Protein AF-A0A818CDB0-F1 (afdb_monomer_lite)

Structure (mmCIF, N/CA/C/O backbone):
data_AF-A0A818CDB0-F1
#
_entry.id   AF-A0A818CDB0-F1
#
loop_
_atom_site.group_PDB
_atom_site.id
_atom_site.type_symbol
_atom_site.label_atom_id
_atom_site.label_alt_id
_atom_site.label_comp_id
_atom_site.label_asym_id
_atom_site.label_entity_id
_atom_site.label_seq_id
_atom_site.pdbx_PDB_ins_code
_atom_site.Cartn_x
_atom_site.Cartn_y
_atom_site.Cartn_z
_atom_site.occupancy
_atom_site.B_iso_or_equiv
_atom_site.auth_seq_id
_atom_site.auth_comp_id
_atom_site.auth_asym_id
_atom_site.auth_atom_id
_atom_site.pdbx_PDB_model_num
ATOM 1 N N . MET A 1 1 ? -0.642 24.993 -11.493 1.00 30.42 1 MET A N 1
ATOM 2 C CA . MET A 1 1 ? -1.606 24.689 -10.409 1.00 30.42 1 MET A CA 1
ATOM 3 C C . MET A 1 1 ? -1.148 23.409 -9.723 1.00 30.42 1 MET A C 1
ATOM 5 O O . MET A 1 1 ? -0.923 22.433 -10.420 1.00 30.42 1 MET A O 1
ATOM 9 N N . ARG A 1 2 ? -0.912 23.404 -8.403 1.00 26.95 2 ARG A N 1
ATOM 10 C CA . ARG A 1 2 ? -0.530 22.171 -7.688 1.00 26.95 2 ARG A CA 1
ATOM 11 C C . ARG A 1 2 ? -1.757 21.260 -7.626 1.00 26.95 2 ARG A C 1
ATOM 13 O O . ARG A 1 2 ? -2.702 21.589 -6.908 1.00 26.95 2 ARG A O 1
ATOM 20 N N . ASN A 1 3 ? -1.753 20.165 -8.384 1.00 31.41 3 ASN A N 1
ATOM 21 C CA . ASN A 1 3 ? -2.758 19.114 -8.255 1.00 31.41 3 ASN A CA 1
ATOM 22 C C . ASN A 1 3 ? -2.724 18.616 -6.809 1.00 31.41 3 ASN A C 1
ATOM 24 O O . ASN A 1 3 ? -1.745 18.018 -6.369 1.00 31.41 3 ASN A O 1
ATOM 28 N N . ARG A 1 4 ? -3.765 18.933 -6.032 1.00 29.94 4 ARG A N 1
ATOM 29 C CA . ARG A 1 4 ? -3.934 18.319 -4.715 1.00 29.94 4 ARG A CA 1
ATOM 30 C C . ARG A 1 4 ? -4.196 16.828 -4.948 1.00 29.94 4 ARG A C 1
ATOM 32 O O . ARG A 1 4 ? -4.955 16.514 -5.868 1.00 29.94 4 ARG A O 1
ATOM 39 N N . PRO A 1 5 ? -3.629 15.922 -4.137 1.00 39.00 5 PRO A N 1
ATOM 40 C CA . PRO A 1 5 ? -3.983 14.514 -4.227 1.00 39.00 5 PRO A CA 1
ATOM 41 C C . PRO A 1 5 ? -5.504 14.375 -4.081 1.00 39.00 5 PRO A C 1
ATOM 43 O O . PRO A 1 5 ? -6.078 14.897 -3.121 1.00 39.00 5 PRO A O 1
ATOM 46 N N . LYS A 1 6 ? -6.165 13.722 -5.048 1.00 47.03 6 LYS A N 1
ATOM 47 C CA . LYS A 1 6 ? -7.599 13.406 -4.960 1.00 47.03 6 LYS A CA 1
ATOM 48 C C . LYS A 1 6 ? -7.817 12.589 -3.678 1.00 47.03 6 LYS A C 1
ATOM 50 O O . LYS A 1 6 ? -7.279 11.491 -3.540 1.00 47.03 6 LYS A O 1
ATOM 55 N N . GLU A 1 7 ? -8.563 13.128 -2.713 1.00 54.09 7 GLU A N 1
ATOM 56 C CA . GLU A 1 7 ? -8.850 12.419 -1.461 1.00 54.09 7 GLU A CA 1
ATOM 57 C C . GLU A 1 7 ? -9.707 11.172 -1.767 1.00 54.09 7 GLU A C 1
ATOM 59 O O . GLU A 1 7 ? -10.764 11.264 -2.389 1.00 54.09 7 GLU A O 1
ATOM 64 N N . LYS A 1 8 ? -9.247 9.981 -1.347 1.00 59.75 8 LYS A N 1
ATOM 65 C CA . LYS A 1 8 ? -9.924 8.691 -1.622 1.00 59.75 8 LYS A CA 1
ATOM 66 C C . LYS A 1 8 ? -11.248 8.522 -0.857 1.00 59.75 8 LYS A C 1
ATOM 68 O O . LYS A 1 8 ? -12.076 7.695 -1.232 1.00 59.75 8 LYS A O 1
ATOM 73 N N . PHE A 1 9 ? -11.429 9.278 0.226 1.00 58.28 9 PHE A N 1
ATOM 74 C CA . PHE A 1 9 ? -12.605 9.300 1.102 1.00 58.28 9 PHE A CA 1
ATOM 75 C C . PHE A 1 9 ? -12.892 10.750 1.533 1.00 58.28 9 PHE A C 1
ATOM 77 O O . PHE A 1 9 ? -12.175 11.658 1.121 1.00 58.28 9 PHE A O 1
ATOM 84 N N . ALA A 1 10 ? -13.935 10.969 2.345 1.00 58.81 10 ALA A N 1
ATOM 85 C CA . ALA A 1 10 ? -14.357 12.301 2.793 1.00 58.81 10 ALA A CA 1
ATOM 86 C C . ALA A 1 10 ? -13.196 13.171 3.313 1.00 58.81 10 ALA A C 1
ATOM 88 O O . ALA A 1 10 ? -12.219 12.661 3.874 1.00 58.81 10 ALA A O 1
ATOM 89 N N . SER A 1 11 ? -13.331 14.488 3.139 1.00 56.50 11 SER A N 1
ATOM 90 C CA . SER A 1 11 ? -12.204 15.404 3.281 1.00 56.50 11 SER A CA 1
ATOM 91 C C . SER A 1 11 ? -11.533 15.354 4.654 1.00 56.50 11 SER A C 1
ATOM 93 O O . SER A 1 11 ? -12.181 15.482 5.691 1.00 56.50 11 SER A O 1
ATOM 95 N N . GLY A 1 12 ? -10.210 15.159 4.660 1.00 60.19 12 GLY A N 1
ATOM 96 C CA . GLY A 1 12 ? -9.389 15.013 5.865 1.00 60.19 12 GLY A CA 1
ATOM 97 C C . GLY A 1 12 ? -9.258 13.622 6.464 1.00 60.19 12 GLY A C 1
ATOM 98 O O . GLY A 1 12 ? -8.604 13.475 7.503 1.00 60.19 12 GLY A O 1
ATOM 99 N N . ILE A 1 13 ? -9.789 12.596 5.803 1.00 65.50 13 ILE A N 1
ATOM 100 C CA . ILE A 1 13 ? -9.584 11.208 6.206 1.00 65.50 13 ILE A CA 1
ATOM 101 C C . ILE A 1 13 ? -8.494 10.571 5.347 1.00 65.50 13 ILE A C 1
ATOM 103 O O . ILE A 1 13 ? -8.634 10.446 4.132 1.00 65.50 13 ILE A O 1
ATOM 107 N N . VAL A 1 14 ? -7.435 10.093 6.000 1.00 73.69 14 VAL A N 1
ATOM 108 C CA . VAL A 1 14 ? -6.358 9.342 5.354 1.00 73.69 14 VAL A CA 1
ATOM 109 C C . VAL A 1 14 ? -6.360 7.919 5.900 1.00 73.69 14 VAL A C 1
ATOM 111 O O . VAL A 1 14 ? -6.195 7.679 7.100 1.00 73.69 14 VAL A O 1
ATOM 114 N N . PHE A 1 15 ? -6.547 6.963 4.996 1.00 78.75 15 PHE A N 1
ATOM 115 C CA . PHE A 1 15 ? -6.353 5.546 5.268 1.00 78.75 15 PHE A CA 1
ATOM 116 C C . PHE A 1 15 ? -5.120 5.061 4.522 1.00 78.75 15 PHE A C 1
ATOM 118 O O . PHE A 1 15 ? -4.894 5.456 3.383 1.00 78.75 15 PHE A O 1
ATOM 125 N N . CYS A 1 16 ? -4.371 4.165 5.152 1.00 82.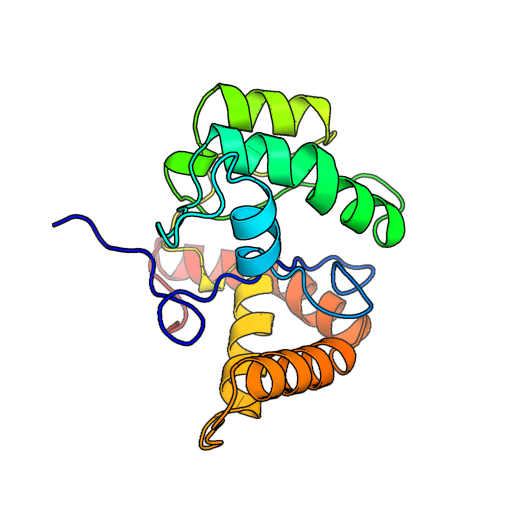00 16 CYS A N 1
ATOM 126 C CA . CYS A 1 16 ? -3.317 3.411 4.494 1.00 82.00 16 CYS A CA 1
ATOM 127 C C . CYS A 1 16 ? -3.691 1.929 4.511 1.00 82.00 16 CYS A C 1
ATOM 129 O O . CYS A 1 16 ? -4.184 1.387 5.509 1.00 82.00 16 CYS A O 1
ATOM 131 N N . GLY A 1 17 ? -3.488 1.294 3.371 1.00 85.81 17 GLY A N 1
ATOM 132 C CA . GLY A 1 17 ? -3.601 -0.133 3.174 1.00 85.81 17 GLY A CA 1
ATOM 133 C C . GLY A 1 17 ? -2.845 -0.488 1.903 1.00 85.81 17 GLY A C 1
ATOM 134 O O . GLY A 1 17 ? -2.781 0.323 0.984 1.00 85.81 17 GLY A O 1
ATOM 135 N N . GLY A 1 18 ? -2.260 -1.673 1.892 1.00 89.75 18 GLY A N 1
ATOM 136 C CA . GLY A 1 18 ? -1.552 -2.253 0.769 1.00 89.75 18 GLY A CA 1
ATOM 137 C C . GLY A 1 18 ? -2.199 -3.562 0.344 1.00 89.75 18 GLY A C 1
ATOM 138 O O . GLY A 1 18 ? -3.132 -4.071 0.977 1.00 89.75 18 GLY A O 1
ATOM 139 N N . ILE A 1 19 ? -1.671 -4.106 -0.736 1.00 92.44 19 ILE A N 1
ATOM 140 C CA . ILE A 1 19 ? -2.077 -5.371 -1.320 1.00 92.44 19 ILE A CA 1
ATOM 141 C C . ILE A 1 19 ? -0.817 -6.173 -1.634 1.00 92.44 19 ILE A C 1
ATOM 143 O O . ILE A 1 19 ? 0.179 -5.613 -2.078 1.00 92.44 19 ILE A O 1
ATOM 147 N N . SER A 1 20 ? -0.862 -7.475 -1.384 1.00 92.06 20 SER A N 1
ATOM 148 C CA . SER A 1 20 ? 0.144 -8.433 -1.823 1.00 92.06 20 SER A CA 1
ATOM 149 C C . SER A 1 20 ? -0.532 -9.709 -2.320 1.00 92.06 20 SER A C 1
ATOM 151 O O . SER A 1 20 ? -1.745 -9.890 -2.168 1.00 92.06 20 SER A O 1
ATOM 153 N N . TYR A 1 21 ? 0.258 -10.614 -2.895 1.00 90.75 21 TYR A N 1
ATOM 154 C CA . TYR A 1 21 ? -0.219 -11.928 -3.335 1.00 90.75 21 TYR A CA 1
ATOM 155 C C . TYR A 1 21 ? -0.760 -12.778 -2.167 1.00 90.75 21 TYR A C 1
ATOM 157 O O . TYR A 1 21 ? -1.638 -13.622 -2.339 1.00 90.75 21 TYR A O 1
ATOM 165 N N . GLU A 1 22 ? -0.279 -12.498 -0.953 1.00 90.38 22 GLU A N 1
ATOM 166 C CA . GLU A 1 22 ? -0.713 -13.122 0.304 1.00 90.38 22 GLU A CA 1
ATOM 167 C C . GLU A 1 22 ? -1.989 -12.476 0.881 1.00 90.38 22 GLU A C 1
ATOM 169 O O . GLU A 1 22 ? -2.551 -12.949 1.873 1.00 90.38 22 GLU A O 1
ATOM 174 N N . GLY A 1 23 ? -2.485 -11.402 0.260 1.00 92.38 23 GLY A N 1
ATOM 175 C CA . GLY A 1 23 ? -3.723 -10.721 0.622 1.00 92.38 23 GLY A CA 1
ATOM 176 C C . GLY A 1 23 ? -3.537 -9.244 0.960 1.00 92.38 23 GLY A C 1
ATOM 177 O O . GLY A 1 23 ? -2.527 -8.610 0.668 1.00 92.38 23 GLY A O 1
ATOM 178 N N . LEU A 1 24 ? -4.567 -8.656 1.566 1.00 93.69 24 LEU A N 1
ATOM 179 C CA . LEU A 1 24 ? -4.534 -7.252 1.960 1.00 93.69 24 LEU A CA 1
ATOM 180 C C . LEU A 1 24 ? -3.639 -7.006 3.176 1.00 93.69 24 LEU A C 1
ATOM 182 O O . LEU A 1 24 ? -3.620 -7.775 4.139 1.00 93.69 24 LEU A O 1
ATOM 186 N N . VAL A 1 25 ? -2.972 -5.855 3.171 1.00 90.44 25 VAL A N 1
ATOM 187 C CA . VAL A 1 25 ? -2.111 -5.388 4.255 1.00 90.44 25 VAL A CA 1
ATOM 188 C C . VAL A 1 25 ? -2.715 -4.115 4.851 1.00 90.44 25 VAL A C 1
ATOM 190 O O . VAL A 1 25 ? -2.689 -3.070 4.213 1.00 90.44 25 VAL A O 1
ATOM 193 N N . PRO A 1 26 ? -3.276 -4.134 6.069 1.00 89.12 26 PRO A N 1
ATOM 194 C CA . PRO A 1 26 ? -3.357 -5.254 7.003 1.00 89.12 26 PRO A CA 1
ATOM 195 C C . PRO A 1 26 ? -4.562 -6.148 6.696 1.00 89.12 26 PRO A C 1
ATOM 197 O O . PRO A 1 26 ? -5.626 -5.647 6.341 1.00 89.12 26 PRO A O 1
ATOM 200 N N . LYS A 1 27 ? -4.461 -7.450 6.979 1.00 85.44 27 LYS A N 1
ATOM 201 C CA . LYS A 1 27 ? -5.574 -8.394 6.772 1.00 85.44 27 LYS A CA 1
ATOM 202 C C . LYS A 1 27 ? -6.843 -8.006 7.546 1.00 85.44 27 LYS A C 1
ATOM 204 O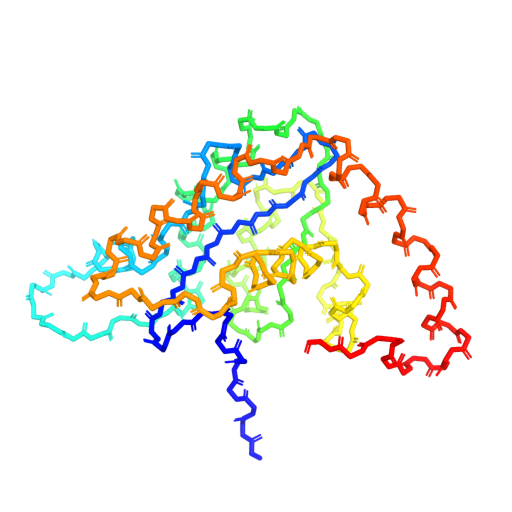 O . LYS A 1 27 ? -7.953 -8.066 7.030 1.00 85.44 27 LYS A O 1
ATOM 209 N N . ASN A 1 28 ? -6.681 -7.531 8.782 1.00 85.44 28 ASN A N 1
ATOM 210 C CA . ASN A 1 28 ? -7.791 -7.296 9.715 1.00 85.44 28 ASN A CA 1
ATOM 211 C C . ASN A 1 28 ? -8.375 -5.872 9.679 1.00 85.44 28 ASN A C 1
ATOM 213 O O . ASN A 1 28 ? -8.979 -5.426 10.657 1.00 85.44 28 ASN A O 1
ATOM 217 N N . GLY A 1 29 ? -8.250 -5.172 8.552 1.00 83.25 29 GLY A N 1
ATOM 218 C CA . GLY A 1 29 ? -8.742 -3.805 8.373 1.00 83.25 29 GLY A CA 1
ATOM 219 C C . GLY A 1 29 ? -7.611 -2.796 8.216 1.00 83.25 29 GLY A C 1
ATOM 220 O O . GLY A 1 29 ? -6.462 -3.063 8.563 1.00 83.25 29 GLY A O 1
ATOM 221 N N . ARG A 1 30 ? -7.947 -1.622 7.682 1.00 85.50 30 ARG A N 1
ATOM 222 C CA . ARG A 1 30 ? -6.974 -0.615 7.240 1.00 85.50 30 ARG A CA 1
ATOM 223 C C . ARG A 1 30 ? -6.283 0.086 8.400 1.00 85.50 30 ARG A C 1
ATOM 225 O O . ARG A 1 30 ? -6.777 0.128 9.527 1.00 85.50 30 ARG A O 1
ATOM 232 N N . PHE A 1 31 ? -5.142 0.697 8.105 1.00 83.25 31 PHE A N 1
ATOM 233 C CA . PHE A 1 31 ? -4.496 1.620 9.020 1.00 83.25 31 PHE A CA 1
ATOM 234 C C . PHE A 1 31 ? -5.196 2.989 8.965 1.00 83.25 31 PHE A C 1
ATOM 236 O O . PHE A 1 31 ? -5.304 3.602 7.902 1.00 83.25 31 PHE A O 1
ATOM 243 N N . ASN A 1 32 ? -5.664 3.480 10.115 1.00 85.44 32 ASN A N 1
ATOM 244 C CA . ASN A 1 32 ? -6.210 4.830 10.244 1.00 85.44 32 ASN A CA 1
ATOM 245 C C . ASN A 1 32 ? -5.061 5.831 10.445 1.00 85.44 32 ASN A C 1
ATOM 247 O O . ASN A 1 32 ? -4.590 6.037 11.565 1.00 85.44 32 ASN A O 1
ATOM 251 N N . VAL A 1 33 ? -4.595 6.419 9.341 1.00 84.75 33 VAL A N 1
ATOM 252 C CA . VAL A 1 33 ? -3.463 7.356 9.343 1.00 84.75 33 VAL A CA 1
ATOM 253 C C . VAL A 1 33 ? -3.852 8.652 10.039 1.00 84.75 33 VAL A C 1
ATOM 255 O O . VAL A 1 33 ? -3.041 9.195 10.780 1.00 84.75 33 VAL A O 1
ATOM 258 N N . THR A 1 34 ? -5.100 9.107 9.893 1.00 82.31 34 THR A N 1
ATOM 259 C CA . THR A 1 34 ? -5.604 10.294 10.599 1.00 82.31 34 THR A CA 1
ATOM 260 C C . THR A 1 34 ? -5.446 10.161 12.116 1.00 82.31 34 THR A C 1
ATOM 262 O O . THR A 1 34 ? -4.894 11.059 12.749 1.00 82.31 34 THR A O 1
ATOM 265 N N . SER A 1 35 ? -5.862 9.037 12.708 1.00 83.00 35 SER A N 1
ATOM 266 C CA . SER A 1 35 ? -5.702 8.812 14.153 1.00 83.00 35 SER A CA 1
ATOM 267 C C . SER A 1 35 ? -4.238 8.684 14.573 1.00 83.00 35 SER A C 1
ATOM 269 O O . SER A 1 35 ? -3.856 9.186 15.625 1.00 83.00 35 SER A O 1
ATOM 271 N N . TRP A 1 36 ? -3.392 8.055 13.752 1.00 86.56 36 TRP A N 1
ATOM 272 C CA . TRP A 1 36 ? -1.960 7.982 14.051 1.00 86.56 36 TRP A CA 1
ATOM 273 C C . TRP A 1 36 ? -1.286 9.353 14.003 1.00 86.56 36 TRP A C 1
ATOM 275 O O . TRP A 1 36 ? -0.517 9.660 14.908 1.00 86.56 36 TRP A O 1
ATOM 285 N N . LEU A 1 37 ? -1.616 10.191 13.011 1.00 86.44 37 LEU A N 1
ATOM 286 C CA . LEU A 1 37 ? -1.112 11.562 12.887 1.00 86.44 37 LEU A CA 1
ATOM 287 C C . LEU A 1 37 ? -1.515 12.419 14.089 1.00 86.44 37 LEU A C 1
ATOM 289 O O . LEU A 1 37 ? -0.685 13.161 14.605 1.00 86.44 37 LEU A O 1
ATOM 293 N N . GLN A 1 38 ? -2.756 12.291 14.568 1.00 83.12 38 GLN A N 1
ATOM 294 C CA . GLN A 1 38 ? -3.224 12.989 15.773 1.00 83.12 38 GLN A CA 1
ATOM 295 C C . GLN A 1 38 ? -2.378 12.638 17.005 1.00 83.12 38 GLN A C 1
ATOM 297 O O . GLN A 1 38 ? -2.057 13.523 17.794 1.00 83.12 38 GLN A O 1
ATOM 302 N N . ASN A 1 39 ? -1.941 11.382 17.120 1.00 84.69 39 ASN A N 1
ATOM 303 C CA . ASN A 1 39 ? -1.071 10.932 18.207 1.00 84.69 39 ASN A CA 1
ATOM 304 C C . ASN A 1 39 ? 0.391 11.401 18.067 1.00 84.69 39 ASN A C 1
ATOM 306 O O . ASN A 1 39 ? 1.156 11.255 19.014 1.00 84.69 39 ASN A O 1
ATOM 310 N N . GLN A 1 40 ? 0.795 11.972 16.923 1.00 83.00 40 GLN A N 1
ATOM 311 C CA . GLN A 1 40 ? 2.140 12.544 16.747 1.00 83.00 40 GLN A CA 1
ATOM 312 C C . GLN A 1 40 ? 2.258 13.984 17.279 1.00 83.00 40 GLN A C 1
ATOM 314 O O . GLN A 1 40 ? 3.366 14.506 17.414 1.00 83.00 40 GLN A O 1
ATOM 319 N N . GLY A 1 41 ? 1.137 14.655 17.562 1.00 73.12 41 GLY A N 1
ATOM 320 C CA . GLY A 1 41 ? 1.128 16.032 18.052 1.00 73.12 41 GLY A CA 1
ATOM 321 C C . GLY A 1 41 ? 1.547 16.138 19.519 1.00 73.12 41 GLY A C 1
ATOM 322 O O . GLY A 1 41 ? 0.886 15.587 20.392 1.00 73.12 41 GLY A O 1
ATOM 323 N N . LYS A 1 42 ? 2.605 16.910 19.811 1.00 59.53 42 LYS A N 1
ATOM 324 C CA . LYS A 1 42 ? 3.063 17.180 21.192 1.00 59.53 42 LYS A CA 1
ATOM 325 C C . LYS A 1 42 ? 2.107 18.068 22.004 1.00 59.53 42 LYS A C 1
ATOM 327 O O . LYS A 1 42 ? 2.112 18.008 23.226 1.00 59.53 42 LYS A O 1
ATOM 332 N N . ASN A 1 43 ? 1.284 18.880 21.338 1.00 55.22 43 ASN A N 1
ATOM 333 C CA . ASN A 1 43 ? 0.287 19.744 21.970 1.00 55.22 43 ASN A CA 1
ATOM 334 C C . ASN A 1 43 ? -1.116 19.251 21.615 1.00 55.22 43 ASN A C 1
ATOM 336 O O . ASN A 1 43 ? -1.450 19.168 20.437 1.00 55.22 43 ASN A O 1
ATOM 340 N N . LYS A 1 44 ? -1.966 19.018 22.626 1.00 53.88 44 LYS A N 1
ATOM 341 C CA . LYS A 1 44 ? -3.399 18.673 22.486 1.00 53.88 44 LYS A CA 1
ATOM 342 C C . LYS A 1 44 ? -4.248 19.786 21.832 1.00 53.88 44 LYS A C 1
ATOM 344 O O . LYS A 1 44 ? -5.474 19.769 21.929 1.00 53.88 44 LYS A O 1
ATOM 349 N N . SER A 1 45 ? -3.631 20.785 21.198 1.00 57.09 45 SER A N 1
ATOM 350 C CA . SER A 1 45 ? -4.361 21.798 20.445 1.00 57.09 45 SER A CA 1
ATOM 351 C C . SER A 1 45 ? -4.888 21.182 19.148 1.00 57.09 45 SER A C 1
ATOM 353 O O . SER A 1 45 ? -4.224 20.384 18.493 1.00 57.09 45 SER A O 1
ATOM 355 N N . ARG A 1 46 ? -6.116 21.554 18.774 1.00 57.38 46 ARG A N 1
ATOM 356 C CA . ARG A 1 46 ? -6.893 21.007 17.645 1.00 57.38 46 ARG A CA 1
ATOM 357 C C . ARG A 1 46 ? -6.293 21.297 16.250 1.00 57.38 46 ARG A C 1
ATOM 359 O O . ARG A 1 46 ? -7.027 21.284 15.264 1.00 57.38 46 ARG A O 1
ATOM 366 N N . LYS A 1 47 ? -4.997 21.614 16.127 1.00 64.62 47 LYS A N 1
ATOM 367 C CA . LYS A 1 47 ? -4.377 21.881 14.822 1.00 64.62 47 LYS A CA 1
ATOM 368 C C . LYS A 1 47 ? -4.269 20.581 14.030 1.00 64.62 47 LYS A C 1
ATOM 370 O O . LYS A 1 47 ? -3.684 19.601 14.478 1.00 64.62 47 LYS A O 1
ATOM 375 N N . ARG A 1 48 ? -4.849 20.594 12.829 1.00 71.62 48 ARG A N 1
ATOM 376 C CA . ARG A 1 48 ? -4.793 19.485 11.875 1.00 71.62 48 ARG A CA 1
ATOM 377 C C . ARG A 1 48 ? -3.338 19.233 11.470 1.00 71.62 48 ARG A C 1
ATOM 379 O O . ARG A 1 48 ? -2.677 20.133 10.961 1.00 71.62 48 ARG A O 1
ATOM 386 N N . ILE A 1 49 ? -2.861 18.012 11.707 1.00 81.56 49 ILE A N 1
ATOM 387 C CA . ILE A 1 49 ? -1.524 17.551 11.321 1.00 81.56 49 ILE A CA 1
ATOM 388 C C . ILE A 1 49 ? -1.632 16.897 9.944 1.00 81.56 49 ILE A C 1
ATOM 390 O O . ILE A 1 49 ? -2.493 16.044 9.725 1.00 81.56 49 ILE A O 1
ATOM 394 N N . TYR A 1 50 ? -0.765 17.304 9.021 1.00 82.88 50 TYR A N 1
ATOM 395 C CA . TYR A 1 50 ? -0.673 16.732 7.680 1.00 82.88 50 TYR A CA 1
ATOM 396 C C . TYR A 1 50 ? 0.545 15.817 7.580 1.00 82.88 50 TYR A C 1
ATOM 398 O O . TYR A 1 50 ? 1.556 16.043 8.244 1.00 82.88 50 TYR A O 1
ATOM 406 N N . MET A 1 51 ? 0.446 14.792 6.735 1.00 87.62 51 MET A N 1
ATOM 407 C CA . MET A 1 51 ? 1.569 13.908 6.443 1.00 87.62 51 MET A CA 1
ATOM 408 C C . MET A 1 51 ? 2.667 14.687 5.704 1.00 87.62 51 MET A C 1
ATOM 410 O O . MET A 1 51 ? 2.419 15.216 4.624 1.00 87.62 51 MET A O 1
ATOM 414 N N . ASN A 1 52 ? 3.870 14.733 6.276 1.00 90.94 52 ASN A N 1
ATOM 415 C CA . ASN A 1 52 ? 5.092 15.208 5.620 1.00 90.94 52 ASN A CA 1
ATOM 416 C C . ASN A 1 52 ? 6.081 14.039 5.449 1.00 90.94 52 ASN A C 1
ATOM 418 O O . ASN A 1 52 ? 5.807 12.941 5.930 1.00 90.94 52 ASN A O 1
ATOM 422 N N . SER A 1 53 ? 7.219 14.262 4.790 1.00 92.81 53 SER A N 1
ATOM 423 C CA . SER A 1 53 ? 8.221 13.214 4.531 1.00 92.81 53 SER A CA 1
ATOM 424 C C . SER A 1 53 ? 8.742 12.528 5.800 1.00 92.81 53 SER A C 1
ATOM 426 O O . SER A 1 53 ? 8.815 11.306 5.853 1.00 92.81 53 SER A O 1
ATOM 428 N N . HIS A 1 54 ? 9.026 13.288 6.860 1.00 94.38 54 HIS A N 1
ATOM 429 C CA . HIS A 1 54 ? 9.529 12.746 8.127 1.00 94.38 54 HIS A CA 1
ATOM 430 C C . HIS A 1 54 ? 8.472 11.891 8.835 1.00 94.38 54 HIS A C 1
ATOM 432 O O . HIS A 1 54 ? 8.765 10.815 9.349 1.00 94.38 54 HIS A O 1
ATOM 438 N N . LEU A 1 55 ? 7.221 12.358 8.842 1.00 92.88 55 LEU A N 1
ATOM 439 C CA . LEU A 1 55 ? 6.092 11.606 9.381 1.00 92.88 55 LEU A CA 1
ATOM 440 C C . LEU A 1 55 ? 5.793 10.368 8.536 1.00 92.88 55 LEU A C 1
ATOM 442 O O . LEU A 1 55 ? 5.380 9.362 9.098 1.00 92.88 55 LEU A O 1
ATOM 446 N N . TYR A 1 56 ? 6.015 10.420 7.223 1.00 92.75 56 TYR A N 1
ATOM 447 C CA . TYR A 1 56 ? 5.840 9.271 6.343 1.00 92.75 56 TYR A CA 1
ATOM 448 C C . TYR A 1 56 ? 6.901 8.201 6.603 1.00 92.75 56 TYR A C 1
ATOM 450 O O . TYR A 1 56 ? 6.535 7.057 6.858 1.00 92.75 56 TYR A O 1
ATOM 458 N N . ALA A 1 57 ? 8.183 8.582 6.647 1.00 94.31 57 ALA A N 1
ATOM 459 C CA . ALA A 1 57 ? 9.277 7.689 7.033 1.00 94.31 57 ALA A CA 1
ATOM 460 C C . ALA A 1 57 ? 8.984 7.030 8.390 1.00 94.31 57 ALA A C 1
ATOM 462 O O . ALA A 1 57 ? 8.898 5.808 8.493 1.00 94.31 57 ALA A O 1
ATOM 463 N N . LYS A 1 58 ? 8.662 7.843 9.406 1.00 93.88 58 LYS A N 1
ATOM 464 C CA . LYS A 1 58 ? 8.274 7.355 10.736 1.00 93.88 58 LYS A CA 1
ATOM 465 C C . LYS A 1 58 ? 7.074 6.404 10.688 1.00 93.88 58 LYS A C 1
ATOM 467 O O . LYS A 1 58 ? 7.075 5.369 11.350 1.00 93.88 58 LYS A O 1
ATOM 472 N N . PHE A 1 59 ? 6.043 6.742 9.915 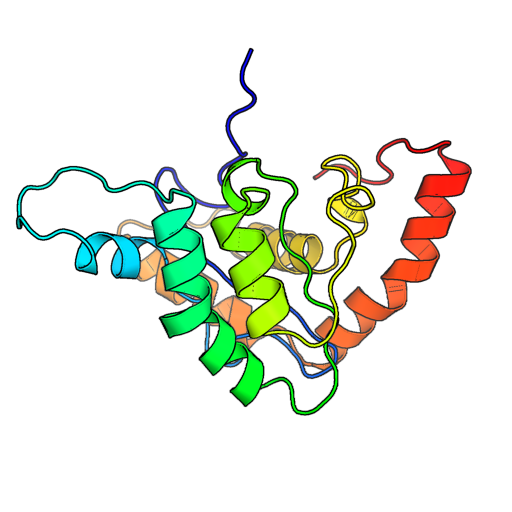1.00 91.69 59 PHE A N 1
ATOM 473 C CA . PHE A 1 59 ? 4.847 5.918 9.762 1.00 91.69 59 PHE A CA 1
ATOM 474 C C . PHE A 1 59 ? 5.172 4.541 9.173 1.00 91.69 59 PHE A C 1
ATOM 476 O O . PHE A 1 59 ? 4.674 3.530 9.682 1.00 91.69 59 PHE A O 1
ATOM 483 N N . ILE A 1 60 ? 6.000 4.489 8.127 1.00 91.19 60 ILE A N 1
ATOM 484 C CA . ILE A 1 60 ? 6.414 3.232 7.503 1.00 91.19 60 ILE A CA 1
ATOM 485 C C . ILE A 1 60 ? 7.224 2.397 8.497 1.00 91.19 60 ILE A C 1
ATOM 487 O O . ILE A 1 60 ? 6.862 1.242 8.720 1.00 91.19 60 ILE A O 1
ATOM 491 N N . THR A 1 61 ? 8.213 2.978 9.177 1.00 91.44 61 THR A N 1
ATOM 492 C CA . THR A 1 61 ? 9.048 2.266 10.158 1.00 91.44 61 THR A CA 1
ATOM 493 C C . THR A 1 61 ? 8.239 1.728 11.342 1.00 91.44 61 THR A C 1
ATOM 495 O O . THR A 1 61 ? 8.330 0.553 11.702 1.00 91.44 61 THR A O 1
ATOM 498 N N . GLU A 1 62 ? 7.412 2.567 11.970 1.00 87.00 62 GLU A N 1
ATOM 499 C CA . GLU A 1 62 ? 6.734 2.206 13.220 1.00 87.00 62 GLU A CA 1
ATOM 500 C C . GLU A 1 62 ? 5.467 1.376 13.004 1.00 87.00 62 GLU A C 1
ATOM 502 O O . GLU A 1 62 ? 5.126 0.525 13.836 1.00 87.00 62 GLU A O 1
ATOM 507 N N . GLY A 1 63 ? 4.740 1.654 11.919 1.00 80.62 63 GLY A N 1
ATOM 508 C CA . GLY A 1 63 ? 3.389 1.153 11.688 1.00 80.62 63 GLY A CA 1
ATOM 509 C C . GLY A 1 63 ? 3.259 0.288 10.440 1.00 80.62 63 GLY A C 1
ATOM 510 O O . GLY A 1 63 ? 2.745 -0.832 10.529 1.00 80.62 63 GLY A O 1
ATOM 511 N N . GLY A 1 64 ? 3.676 0.812 9.287 1.00 83.38 64 GLY A N 1
ATOM 512 C CA . GLY A 1 64 ? 3.491 0.179 7.979 1.00 83.38 64 GLY A CA 1
ATOM 513 C C . GLY A 1 64 ? 4.232 -1.151 7.860 1.00 83.38 64 GLY A C 1
ATOM 514 O O . GLY A 1 64 ? 3.611 -2.194 7.643 1.00 83.38 64 GLY A O 1
ATOM 515 N N . TYR A 1 65 ? 5.540 -1.132 8.096 1.00 86.62 65 TYR A N 1
ATOM 516 C CA . TYR A 1 65 ? 6.428 -2.272 7.906 1.00 86.62 65 TYR A CA 1
ATOM 517 C C . TYR A 1 65 ? 6.060 -3.464 8.794 1.00 86.62 65 TYR A C 1
ATOM 519 O O . TYR A 1 65 ? 5.859 -4.571 8.299 1.00 86.62 65 TYR A O 1
ATOM 527 N N . LYS A 1 66 ? 5.801 -3.237 10.089 1.00 86.31 66 LYS A N 1
ATOM 528 C CA . LYS A 1 66 ? 5.354 -4.300 11.014 1.00 86.31 66 LYS A CA 1
ATOM 529 C C . LYS A 1 66 ? 4.063 -4.986 10.564 1.00 86.31 66 LYS A C 1
ATOM 531 O O . LYS A 1 66 ? 3.826 -6.148 10.887 1.00 86.31 66 LYS A O 1
ATOM 536 N N . LYS A 1 67 ? 3.173 -4.264 9.876 1.00 86.62 67 LYS A N 1
ATOM 537 C CA . LYS A 1 67 ? 1.930 -4.829 9.329 1.00 86.62 67 LYS A CA 1
ATOM 538 C C . LYS A 1 67 ? 2.190 -5.610 8.048 1.00 86.62 67 LYS A C 1
ATOM 540 O O . LYS A 1 67 ? 1.558 -6.648 7.872 1.00 86.62 67 LYS A O 1
ATOM 545 N N . ILE A 1 68 ? 3.119 -5.140 7.217 1.00 85.75 68 ILE A N 1
ATOM 546 C CA . ILE A 1 68 ? 3.597 -5.859 6.034 1.00 85.75 68 ILE A CA 1
ATOM 547 C C . ILE A 1 68 ? 4.202 -7.194 6.471 1.00 85.75 68 ILE A C 1
ATOM 549 O O . ILE A 1 68 ? 3.662 -8.223 6.091 1.00 85.75 68 ILE A O 1
ATOM 553 N N . GLN A 1 69 ? 5.180 -7.210 7.380 1.00 85.44 69 GLN A N 1
ATOM 554 C CA . GLN A 1 69 ? 5.846 -8.438 7.853 1.00 85.44 69 GLN A CA 1
ATOM 555 C C . GLN A 1 69 ? 4.894 -9.514 8.420 1.00 85.44 69 GLN A C 1
ATOM 557 O O . GLN A 1 69 ? 5.209 -10.700 8.411 1.00 85.44 69 GLN A O 1
ATOM 562 N N . LYS A 1 70 ? 3.708 -9.129 8.915 1.00 85.81 70 LYS A N 1
ATOM 563 C CA . LYS A 1 70 ? 2.692 -10.076 9.418 1.00 85.81 70 LYS A CA 1
ATOM 564 C C . LYS A 1 70 ? 1.917 -10.802 8.320 1.00 85.81 70 LYS A C 1
ATOM 566 O O . LYS A 1 70 ? 1.321 -11.842 8.591 1.00 85.81 70 LYS A O 1
ATOM 571 N N . VAL A 1 71 ? 1.844 -10.220 7.129 1.00 82.31 71 VAL A N 1
ATOM 572 C CA . VAL A 1 71 ? 1.118 -10.774 5.973 1.00 82.31 71 VAL A CA 1
ATOM 573 C C . VAL A 1 71 ? 2.105 -11.368 4.975 1.00 82.31 71 VAL A C 1
ATOM 575 O O . VAL A 1 71 ? 1.901 -12.445 4.431 1.00 82.31 71 VAL A O 1
ATOM 578 N N . CYS A 1 72 ? 3.199 -10.656 4.782 1.00 80.12 72 CYS A N 1
ATOM 579 C CA . CYS A 1 72 ? 4.168 -10.826 3.734 1.00 80.12 72 CYS A CA 1
ATOM 580 C C . CYS A 1 72 ? 5.388 -11.565 4.333 1.00 80.12 72 CYS A C 1
ATOM 582 O O . CYS A 1 72 ? 6.145 -10.990 5.111 1.00 80.12 72 CYS A O 1
ATOM 584 N N . ARG A 1 73 ? 5.555 -12.858 3.991 1.00 71.62 73 ARG A N 1
ATOM 585 C CA . ARG A 1 73 ? 6.598 -13.764 4.524 1.00 71.62 73 ARG A CA 1
ATOM 586 C C . ARG A 1 73 ? 7.988 -13.764 3.840 1.00 71.62 73 ARG A C 1
ATOM 588 O O . ARG A 1 73 ? 8.946 -14.120 4.518 1.00 71.62 73 ARG A O 1
ATOM 595 N N . ARG A 1 74 ? 8.132 -13.448 2.542 1.00 69.75 74 ARG A N 1
ATOM 596 C CA . ARG A 1 74 ? 9.406 -13.424 1.777 1.00 69.75 74 ARG A CA 1
ATOM 597 C C . ARG A 1 74 ? 9.422 -12.362 0.666 1.00 69.75 74 ARG A C 1
ATOM 599 O O . ARG A 1 74 ? 8.395 -12.207 0.027 1.00 69.75 74 ARG A O 1
ATOM 606 N N . ASN A 1 75 ? 10.584 -11.744 0.416 1.00 72.38 75 ASN A N 1
ATOM 607 C CA . ASN A 1 75 ? 10.951 -10.887 -0.731 1.00 72.38 75 ASN A CA 1
ATOM 608 C C . ASN A 1 75 ? 9.790 -10.100 -1.364 1.00 72.38 75 ASN A C 1
ATOM 610 O O . ASN A 1 75 ? 9.109 -10.586 -2.265 1.00 72.38 75 ASN A O 1
ATOM 614 N N . PHE A 1 76 ? 9.590 -8.866 -0.901 1.00 79.50 76 PHE A N 1
ATOM 615 C CA . PHE A 1 76 ? 8.582 -7.954 -1.442 1.00 79.50 76 PHE A CA 1
ATOM 616 C C . PHE A 1 76 ? 9.260 -6.832 -2.196 1.00 79.50 76 PHE A C 1
ATOM 618 O O . PHE A 1 76 ? 10.225 -6.261 -1.697 1.00 79.50 76 PHE A O 1
ATOM 625 N N . ILE A 1 77 ? 8.680 -6.489 -3.339 1.00 87.69 77 ILE A N 1
ATOM 626 C CA . ILE A 1 77 ? 8.958 -5.238 -4.026 1.00 87.69 77 ILE A CA 1
ATOM 627 C C . ILE A 1 77 ? 8.008 -4.201 -3.430 1.00 87.69 77 ILE A C 1
ATOM 629 O O . ILE A 1 77 ? 6.784 -4.347 -3.510 1.00 87.69 77 ILE A O 1
ATOM 633 N N . PHE A 1 78 ? 8.561 -3.192 -2.765 1.00 90.38 78 PHE A N 1
ATOM 634 C CA . PHE A 1 78 ? 7.773 -2.086 -2.237 1.00 90.38 78 PHE A CA 1
ATOM 635 C C . PHE A 1 78 ? 7.320 -1.148 -3.365 1.00 90.38 78 PHE A C 1
ATOM 637 O O . PHE A 1 78 ? 8.098 -0.808 -4.253 1.00 90.38 78 PHE A O 1
ATOM 644 N N . GLN A 1 79 ? 6.062 -0.710 -3.310 1.00 89.56 79 GLN A N 1
ATOM 645 C CA . GLN A 1 79 ? 5.509 0.311 -4.197 1.00 89.56 79 GLN A CA 1
ATOM 646 C C . GLN A 1 79 ? 4.509 1.173 -3.411 1.00 89.56 79 GLN A C 1
ATOM 648 O O . GLN A 1 79 ? 3.700 0.658 -2.630 1.00 89.56 79 GLN A O 1
ATOM 653 N N . ASP A 1 80 ? 4.599 2.486 -3.592 1.00 87.94 80 ASP A N 1
ATOM 654 C CA . ASP A 1 80 ? 3.703 3.519 -3.066 1.00 87.94 80 ASP A CA 1
ATOM 655 C C . ASP A 1 80 ? 3.462 4.600 -4.136 1.00 87.94 80 ASP A C 1
ATOM 657 O O . ASP A 1 80 ? 3.871 4.424 -5.273 1.00 87.94 80 ASP A O 1
ATOM 661 N N . ASP A 1 81 ? 2.752 5.686 -3.817 1.00 78.50 81 ASP A N 1
ATOM 662 C CA . ASP A 1 81 ? 2.351 6.675 -4.825 1.00 78.50 81 ASP A CA 1
ATOM 663 C C . ASP A 1 81 ? 3.478 7.655 -5.202 1.00 78.50 81 ASP A C 1
ATOM 665 O O . ASP A 1 81 ? 4.321 8.011 -4.383 1.00 78.50 81 ASP A O 1
ATOM 669 N N . ALA A 1 82 ? 3.451 8.175 -6.431 1.00 80.81 82 ALA A N 1
ATOM 670 C CA . ALA A 1 82 ? 4.405 9.172 -6.928 1.00 80.81 82 ALA A CA 1
ATOM 671 C C . ALA A 1 82 ? 4.329 10.559 -6.235 1.00 80.81 82 ALA A C 1
ATOM 673 O O . ALA A 1 82 ? 4.750 11.574 -6.799 1.00 80.81 82 ALA A O 1
ATOM 674 N N . ASP A 1 83 ? 3.785 10.670 -5.016 1.00 84.38 83 ASP A N 1
ATOM 675 C CA . ASP A 1 83 ? 3.774 11.931 -4.283 1.00 84.38 83 ASP A CA 1
ATOM 676 C C . ASP A 1 83 ? 5.189 12.329 -3.862 1.00 84.38 83 ASP A C 1
ATOM 678 O O . ASP A 1 83 ? 5.895 11.623 -3.144 1.00 84.38 83 ASP A O 1
ATOM 682 N N . THR A 1 84 ? 5.555 13.551 -4.235 1.00 87.81 84 THR A N 1
ATOM 683 C CA . THR A 1 84 ? 6.814 14.223 -3.894 1.00 87.81 84 THR A CA 1
ATOM 684 C C . THR A 1 84 ? 7.286 14.026 -2.446 1.00 87.81 84 THR A C 1
ATOM 686 O O . THR A 1 84 ? 8.483 13.860 -2.216 1.00 87.81 84 THR A O 1
ATOM 689 N N . LYS A 1 85 ? 6.382 13.978 -1.453 1.00 89.88 85 LYS A N 1
ATOM 690 C CA . LYS A 1 85 ? 6.750 13.757 -0.040 1.00 89.88 85 LYS A CA 1
ATOM 691 C C . LYS A 1 85 ? 7.333 12.362 0.231 1.00 89.88 85 LYS A C 1
ATOM 693 O O . LYS A 1 85 ? 8.060 12.203 1.206 1.00 89.88 85 LYS A O 1
ATOM 698 N N . GLN A 1 86 ? 7.003 11.377 -0.603 1.00 90.31 86 GLN A N 1
ATOM 699 C CA . GLN A 1 86 ? 7.489 9.994 -0.548 1.00 90.31 86 GLN A CA 1
ATOM 700 C C . GLN A 1 86 ? 8.782 9.813 -1.360 1.00 90.31 86 GLN A C 1
ATOM 702 O O . GLN A 1 86 ? 9.428 8.777 -1.277 1.00 90.31 86 GLN A O 1
ATOM 707 N N . ARG A 1 87 ? 9.192 10.832 -2.126 1.00 90.88 87 ARG A N 1
ATOM 708 C CA . ARG A 1 87 ? 10.383 10.815 -2.994 1.00 90.88 87 ARG A CA 1
ATOM 709 C C . ARG A 1 87 ? 11.575 11.585 -2.414 1.00 90.88 87 ARG A C 1
ATOM 711 O O . ARG A 1 87 ? 12.581 11.787 -3.081 1.00 90.88 87 ARG A O 1
ATOM 718 N N . THR A 1 88 ? 11.484 12.035 -1.162 1.00 94.00 88 THR A N 1
ATOM 719 C CA . THR A 1 88 ? 12.597 12.707 -0.469 1.00 94.00 88 THR A CA 1
ATOM 720 C C . THR A 1 88 ? 13.667 11.709 -0.024 1.00 94.00 88 THR A C 1
ATOM 722 O O . THR A 1 88 ? 13.316 10.593 0.352 1.00 94.00 88 THR A O 1
ATOM 725 N N . LYS A 1 89 ? 14.931 12.149 0.067 1.00 95.50 89 LYS A N 1
ATOM 726 C CA . LYS A 1 89 ? 16.074 11.333 0.521 1.00 95.50 89 LYS A CA 1
ATOM 727 C C . LYS A 1 89 ? 15.775 10.509 1.784 1.00 95.50 89 LYS A C 1
ATOM 729 O O . LYS A 1 89 ? 15.908 9.296 1.746 1.00 95.50 89 LYS A O 1
ATOM 734 N N . ILE A 1 90 ? 15.261 11.149 2.841 1.00 96.88 90 ILE A N 1
ATOM 735 C CA . ILE A 1 90 ? 14.923 10.476 4.109 1.00 96.88 90 ILE A CA 1
ATOM 736 C C . ILE A 1 90 ? 13.941 9.310 3.931 1.00 96.88 90 ILE A C 1
ATOM 738 O O . ILE A 1 90 ? 14.082 8.285 4.587 1.00 96.88 90 ILE A O 1
ATOM 742 N N . VAL A 1 91 ? 12.945 9.449 3.049 1.00 95.44 91 VAL A N 1
ATOM 743 C CA . VAL A 1 91 ? 11.971 8.380 2.800 1.00 95.44 91 VAL A CA 1
ATOM 744 C C . VAL A 1 91 ? 12.607 7.265 1.983 1.00 95.44 91 VAL A C 1
ATOM 746 O O . VAL A 1 91 ? 12.451 6.110 2.355 1.00 95.44 91 VAL A O 1
ATOM 749 N N . LEU A 1 92 ? 13.335 7.593 0.913 1.00 94.25 92 LEU A N 1
ATOM 750 C CA . LEU A 1 92 ? 13.965 6.585 0.058 1.00 94.25 92 LEU A CA 1
ATOM 751 C C . LEU A 1 92 ? 14.985 5.744 0.837 1.00 94.25 92 LEU A C 1
ATOM 753 O O . LEU A 1 92 ? 14.921 4.522 0.764 1.00 94.25 92 LEU A O 1
ATOM 757 N N . GLU A 1 93 ? 15.828 6.378 1.657 1.00 95.88 93 GLU A N 1
ATOM 758 C CA . GLU A 1 93 ? 16.762 5.679 2.552 1.00 95.88 93 GLU A CA 1
ATOM 759 C C . GLU A 1 93 ? 16.014 4.797 3.562 1.00 95.88 93 GLU A C 1
ATOM 761 O O . GLU A 1 93 ? 16.350 3.630 3.723 1.00 95.88 93 GLU A O 1
ATOM 766 N N . THR A 1 94 ? 14.925 5.297 4.163 1.00 95.75 94 THR A N 1
ATOM 767 C CA . THR A 1 94 ? 14.082 4.488 5.066 1.00 95.75 94 THR A CA 1
ATOM 768 C C . THR A 1 94 ? 13.491 3.262 4.357 1.00 95.75 94 THR A C 1
ATOM 770 O O . THR A 1 94 ? 13.370 2.199 4.958 1.00 95.75 94 THR A O 1
ATOM 773 N N . ILE A 1 95 ? 13.085 3.388 3.090 1.00 93.50 95 ILE A N 1
ATOM 774 C CA . ILE A 1 95 ? 12.576 2.254 2.310 1.00 93.50 95 ILE A CA 1
ATOM 775 C C . ILE A 1 95 ? 13.702 1.264 1.993 1.00 93.50 95 ILE A C 1
ATOM 777 O O . ILE A 1 95 ? 13.487 0.072 2.186 1.00 93.50 95 ILE A O 1
ATOM 781 N N . ASP A 1 96 ? 14.883 1.731 1.583 1.00 92.94 96 ASP A N 1
ATOM 782 C CA . ASP A 1 96 ? 16.043 0.864 1.302 1.00 92.94 96 ASP A CA 1
ATOM 783 C C . ASP A 1 96 ? 16.521 0.099 2.546 1.00 92.94 96 ASP A C 1
ATOM 785 O O . ASP A 1 96 ? 16.958 -1.044 2.452 1.00 92.94 96 ASP A O 1
ATOM 789 N N . GLU A 1 97 ? 16.398 0.695 3.734 1.00 93.50 97 GLU A N 1
ATOM 790 C CA . GLU A 1 97 ? 16.707 0.022 5.000 1.00 93.50 97 GLU A CA 1
ATOM 791 C C . GLU A 1 97 ? 15.681 -1.061 5.373 1.00 93.50 97 GLU A C 1
ATOM 793 O O . GLU A 1 97 ? 16.023 -2.059 6.013 1.00 93.50 97 GLU A O 1
ATOM 798 N N . LEU A 1 98 ? 14.405 -0.863 5.026 1.00 90.69 98 LEU A N 1
ATOM 799 C CA . LEU A 1 98 ? 13.306 -1.734 5.456 1.00 90.69 98 LEU A CA 1
ATOM 800 C C . LEU A 1 98 ? 12.952 -2.822 4.439 1.00 90.69 98 LEU A C 1
ATOM 802 O O . LEU A 1 98 ? 12.451 -3.877 4.832 1.00 90.69 98 LEU A O 1
ATOM 806 N N . PHE A 1 99 ? 13.169 -2.575 3.150 1.00 89.06 99 PHE A N 1
ATOM 807 C CA . PHE A 1 99 ? 12.754 -3.448 2.059 1.00 89.06 99 PHE A CA 1
ATOM 808 C C . PHE A 1 99 ? 13.955 -3.841 1.207 1.00 89.06 99 PHE A C 1
ATOM 810 O O . PHE A 1 99 ? 14.794 -3.017 0.877 1.00 89.06 99 PHE A O 1
ATOM 817 N N . SER A 1 100 ? 14.009 -5.115 0.818 1.00 88.31 100 SER A N 1
ATOM 818 C CA . SER A 1 100 ? 15.076 -5.630 -0.045 1.00 88.31 100 SER A CA 1
ATOM 819 C C . SER A 1 100 ? 14.991 -5.118 -1.482 1.00 88.31 100 SER A C 1
ATOM 821 O O . SER A 1 100 ? 15.979 -5.200 -2.201 1.00 88.31 100 SER A O 1
ATOM 823 N N . ASP A 1 101 ? 13.803 -4.686 -1.915 1.00 90.12 101 ASP A N 1
ATOM 824 C CA . ASP A 1 101 ? 13.550 -4.220 -3.274 1.00 90.12 101 ASP A CA 1
ATOM 825 C C . ASP A 1 101 ? 12.368 -3.233 -3.313 1.00 90.12 101 ASP A C 1
ATOM 827 O O . ASP A 1 101 ? 11.468 -3.277 -2.461 1.00 90.12 101 ASP A O 1
ATOM 831 N N . ARG A 1 102 ? 12.348 -2.351 -4.314 1.00 91.19 102 ARG A N 1
ATOM 832 C CA . ARG A 1 102 ? 11.262 -1.397 -4.575 1.00 91.19 102 ARG A CA 1
ATOM 833 C C . ARG A 1 102 ? 11.138 -1.093 -6.063 1.00 91.19 102 ARG A C 1
ATOM 835 O O . ARG A 1 102 ? 12.128 -1.098 -6.785 1.00 91.19 102 ARG A O 1
ATOM 842 N N . ILE A 1 103 ? 9.933 -0.722 -6.490 1.00 89.12 103 ILE A N 1
ATOM 843 C CA . ILE A 1 103 ? 9.765 -0.074 -7.792 1.00 89.12 103 ILE A CA 1
ATOM 844 C C . ILE A 1 103 ? 10.536 1.242 -7.777 1.00 89.12 103 ILE A C 1
ATOM 846 O O . ILE A 1 103 ? 10.503 1.994 -6.793 1.00 89.12 103 ILE A O 1
ATOM 850 N N . SER A 1 104 ? 11.257 1.501 -8.863 1.00 87.06 104 SER A N 1
ATOM 851 C CA . SER A 1 104 ? 12.041 2.712 -8.993 1.00 87.06 104 SER A CA 1
ATOM 852 C C . SER A 1 104 ? 11.124 3.942 -8.964 1.00 87.06 104 SER A C 1
ATOM 854 O O . SER A 1 104 ? 10.138 3.989 -9.701 1.00 87.06 104 SER A O 1
ATOM 856 N N . PRO A 1 105 ? 11.442 4.982 -8.172 1.00 82.25 105 PRO A N 1
ATOM 857 C CA . PRO A 1 105 ? 10.735 6.261 -8.206 1.00 82.25 105 PRO A CA 1
ATOM 858 C C . PRO A 1 105 ? 10.532 6.863 -9.597 1.00 82.25 105 PRO A C 1
ATOM 860 O O . PRO A 1 105 ? 9.591 7.623 -9.794 1.00 82.25 105 PRO A O 1
ATOM 863 N N . GLN A 1 106 ? 11.443 6.577 -10.528 1.00 80.88 106 GLN A N 1
ATOM 864 C CA . GLN A 1 106 ? 11.400 7.061 -11.904 1.00 80.88 106 GLN A CA 1
ATOM 865 C C . GLN A 1 106 ? 10.462 6.241 -12.802 1.00 80.88 106 GLN A C 1
ATOM 867 O O . GLN A 1 106 ? 10.033 6.743 -13.834 1.00 80.88 106 GLN A O 1
ATOM 872 N N . GLU A 1 107 ? 10.160 4.997 -12.426 1.00 78.50 107 GLU A N 1
ATOM 873 C CA . GLU A 1 107 ? 9.268 4.090 -13.163 1.00 78.50 107 GLU A CA 1
ATOM 874 C C . GLU A 1 107 ? 7.801 4.247 -12.734 1.00 78.50 107 GLU A C 1
ATOM 876 O O . GLU A 1 107 ? 6.891 3.817 -13.440 1.00 78.50 107 GLU A O 1
ATOM 881 N N . ASP A 1 108 ? 7.560 4.870 -11.580 1.00 77.44 108 ASP A N 1
ATOM 882 C CA . ASP A 1 108 ? 6.230 5.098 -11.026 1.00 77.44 108 ASP A CA 1
ATOM 883 C C . ASP A 1 108 ? 5.699 6.487 -11.423 1.00 77.44 108 ASP A C 1
ATOM 885 O O . ASP A 1 108 ? 6.006 7.502 -10.794 1.00 77.44 108 ASP A O 1
ATOM 889 N N . ASP A 1 109 ? 4.895 6.532 -12.488 1.00 76.69 109 ASP A N 1
ATOM 890 C CA . ASP A 1 109 ? 4.178 7.733 -12.927 1.00 76.69 109 ASP A CA 1
ATOM 891 C C . ASP A 1 109 ? 2.750 7.753 -12.351 1.00 76.69 109 ASP A C 1
ATOM 893 O O . ASP A 1 109 ? 2.059 6.735 -12.284 1.00 76.69 109 ASP A O 1
ATOM 897 N N . ALA A 1 110 ? 2.256 8.942 -11.992 1.00 72.38 110 ALA A N 1
ATOM 898 C CA . ALA A 1 110 ? 0.864 9.146 -11.596 1.00 72.38 110 ALA A CA 1
ATOM 899 C C . ALA A 1 110 ? -0.146 8.688 -12.669 1.00 72.38 110 ALA A C 1
ATOM 901 O O . ALA A 1 110 ? -1.284 8.355 -12.327 1.00 72.38 110 ALA A O 1
ATOM 902 N N . LYS A 1 111 ? 0.258 8.654 -13.946 1.00 74.81 111 LYS A N 1
ATOM 903 C CA . LYS A 1 111 ? -0.525 8.097 -15.057 1.00 74.81 111 LYS A CA 1
ATOM 904 C C . LYS A 1 111 ? -0.746 6.585 -14.946 1.00 74.81 111 LYS A C 1
ATOM 906 O O . LYS A 1 111 ? -1.752 6.109 -15.450 1.00 74.81 111 LYS A O 1
ATOM 911 N N . PHE A 1 112 ? 0.114 5.852 -14.235 1.00 80.50 112 PHE A N 1
ATOM 912 C CA . PHE A 1 112 ? 0.019 4.395 -14.059 1.00 80.50 112 PHE A CA 1
ATOM 913 C C . PHE A 1 112 ? -0.869 3.976 -12.879 1.00 80.50 112 PHE A C 1
ATOM 915 O O . PHE A 1 112 ? -0.844 2.828 -12.435 1.00 80.50 112 PHE A O 1
ATOM 922 N N . ALA A 1 113 ? -1.689 4.886 -12.346 1.00 80.81 113 ALA A N 1
ATOM 923 C CA . ALA A 1 113 ? -2.585 4.579 -11.234 1.00 80.81 113 ALA A CA 1
ATOM 924 C C . ALA A 1 113 ? -3.543 3.406 -11.535 1.00 80.81 113 ALA A C 1
ATOM 926 O O . ALA A 1 113 ? -3.883 2.635 -10.640 1.00 80.81 113 ALA A O 1
ATOM 927 N N . ASP A 1 114 ? -3.973 3.246 -12.785 1.00 82.50 114 ASP A N 1
ATOM 928 C CA . ASP A 1 114 ? -4.828 2.146 -13.244 1.00 82.50 114 ASP A CA 1
ATOM 929 C C . ASP A 1 114 ? -4.087 0.808 -13.427 1.00 82.50 114 ASP A C 1
ATOM 931 O O . ASP A 1 114 ? -4.717 -0.257 -13.337 1.00 82.50 114 ASP A O 1
ATOM 935 N N . VAL A 1 115 ? -2.758 0.839 -13.562 1.00 88.31 115 VAL A N 1
ATOM 936 C CA . VAL A 1 115 ? -1.889 -0.345 -13.510 1.00 88.31 115 VAL A CA 1
ATOM 937 C C . VAL A 1 115 ? -1.918 -0.942 -12.106 1.00 88.31 115 VAL A C 1
ATOM 939 O O . VAL A 1 115 ? -2.174 -2.142 -11.935 1.00 88.31 115 VAL A O 1
ATOM 942 N N . TRP A 1 116 ? -1.734 -0.099 -11.086 1.00 89.81 116 TRP A N 1
ATOM 943 C CA . TRP A 1 116 ? -1.489 -0.560 -9.727 1.00 89.81 116 TRP A CA 1
ATOM 944 C C . TRP A 1 116 ? -2.717 -1.199 -9.061 1.00 89.81 116 TRP A C 1
ATOM 946 O O . TRP A 1 116 ? -3.814 -0.631 -9.010 1.00 89.81 116 TRP A O 1
ATOM 956 N N . PRO A 1 117 ? -2.562 -2.392 -8.462 1.00 91.44 117 PRO A N 1
ATOM 957 C CA . PRO A 1 117 ? -3.699 -3.182 -8.005 1.00 91.44 117 PRO A CA 1
ATOM 958 C C . PRO A 1 117 ? -4.400 -2.579 -6.777 1.00 91.44 117 PRO A C 1
ATOM 960 O O . PRO A 1 117 ? -5.571 -2.873 -6.527 1.00 91.44 117 PRO A O 1
ATOM 963 N N . ILE A 1 118 ? -3.735 -1.702 -6.018 1.00 90.25 118 ILE A N 1
ATOM 964 C CA . ILE A 1 118 ? -4.342 -1.046 -4.857 1.00 90.25 118 ILE A CA 1
ATOM 965 C C . ILE A 1 118 ? -5.473 -0.083 -5.256 1.00 90.25 118 ILE A C 1
ATOM 967 O O . ILE A 1 118 ? -6.437 0.077 -4.505 1.00 90.25 118 ILE A O 1
ATOM 971 N N . GLU A 1 119 ? -5.433 0.502 -6.456 1.00 88.31 119 GLU A N 1
ATOM 972 C CA . GLU A 1 119 ? -6.524 1.350 -6.949 1.00 88.31 119 GLU A CA 1
ATOM 973 C C . GLU A 1 119 ? -7.790 0.539 -7.250 1.00 88.31 119 GLU A C 1
ATOM 975 O O . GLU A 1 119 ? -8.903 1.008 -6.989 1.00 88.31 119 GLU A O 1
ATOM 980 N N . ASN A 1 120 ? -7.660 -0.733 -7.647 1.00 90.50 120 ASN A N 1
ATOM 981 C CA . ASN A 1 120 ? -8.815 -1.633 -7.736 1.00 90.50 120 ASN A CA 1
ATOM 982 C C . ASN A 1 120 ? -9.469 -1.850 -6.372 1.00 90.50 120 ASN A C 1
ATOM 984 O O . ASN A 1 120 ? -10.697 -1.827 -6.271 1.00 90.50 120 ASN A O 1
ATOM 988 N N . VAL A 1 121 ? -8.662 -2.035 -5.322 1.00 93.06 121 VAL A N 1
ATOM 989 C CA . VAL A 1 121 ? -9.161 -2.168 -3.948 1.00 93.06 121 VAL A CA 1
ATOM 990 C C . VAL A 1 121 ? -9.944 -0.914 -3.570 1.00 93.06 121 VAL A C 1
ATOM 992 O O . VAL A 1 121 ? -11.086 -1.013 -3.115 1.00 93.06 121 VAL A O 1
ATOM 995 N N . TRP A 1 122 ? -9.398 0.278 -3.828 1.00 89.94 122 TRP A N 1
ATOM 996 C CA . TRP A 1 122 ? -10.104 1.533 -3.559 1.00 89.94 122 TRP A CA 1
ATOM 997 C C . TRP A 1 122 ? -11.392 1.670 -4.369 1.00 89.94 122 TRP A C 1
ATOM 999 O O . TRP A 1 122 ? -12.416 2.064 -3.809 1.00 89.94 122 TRP A O 1
ATOM 1009 N N . ARG A 1 123 ? -11.392 1.289 -5.648 1.00 89.44 123 ARG A N 1
ATOM 1010 C CA . ARG A 1 123 ? -12.584 1.282 -6.507 1.00 89.44 123 ARG A CA 1
ATOM 1011 C C . ARG A 1 123 ? -13.668 0.338 -5.986 1.00 89.44 123 ARG A C 1
ATOM 1013 O O . ARG A 1 123 ? -14.832 0.737 -5.925 1.00 89.44 123 ARG A O 1
ATOM 1020 N N . ILE A 1 124 ? -13.305 -0.874 -5.561 1.00 92.56 124 ILE A N 1
ATOM 1021 C CA . ILE A 1 124 ? -14.235 -1.831 -4.942 1.00 92.56 124 ILE A CA 1
ATOM 1022 C C . ILE A 1 124 ? -14.868 -1.206 -3.697 1.00 92.56 124 ILE A C 1
ATOM 1024 O O . ILE A 1 124 ? -16.092 -1.191 -3.573 1.00 92.56 124 ILE A O 1
ATOM 1028 N N . LEU A 1 125 ? -14.058 -0.631 -2.805 1.00 92.75 125 LEU A N 1
ATOM 1029 C CA . LEU A 1 125 ? -14.549 -0.023 -1.567 1.00 92.75 125 LEU A CA 1
ATOM 1030 C C . LEU A 1 125 ? -15.461 1.177 -1.841 1.00 92.75 125 LEU A C 1
ATOM 1032 O O . LEU A 1 125 ? -16.552 1.229 -1.276 1.00 92.75 125 LEU A O 1
ATOM 1036 N N . LYS A 1 126 ? -15.060 2.089 -2.742 1.00 90.25 126 LYS A N 1
ATOM 1037 C CA . LYS A 1 126 ? -15.874 3.232 -3.193 1.00 90.25 126 LYS A CA 1
ATOM 1038 C C . LYS A 1 126 ? -17.230 2.754 -3.719 1.00 90.25 126 LYS A C 1
ATOM 1040 O O . LYS A 1 126 ? -18.262 3.274 -3.305 1.00 90.25 126 LYS A O 1
ATOM 1045 N N . LYS A 1 127 ? -17.246 1.723 -4.574 1.00 92.69 127 LYS A N 1
ATOM 1046 C CA . LYS A 1 127 ? -18.481 1.144 -5.128 1.00 92.69 127 LYS A CA 1
ATOM 1047 C C . LYS A 1 127 ? -19.379 0.551 -4.041 1.00 92.69 127 LYS A C 1
ATOM 1049 O O . LYS A 1 127 ? -20.589 0.733 -4.102 1.00 92.69 127 LYS A O 1
ATOM 1054 N N . LYS A 1 128 ? -18.809 -0.147 -3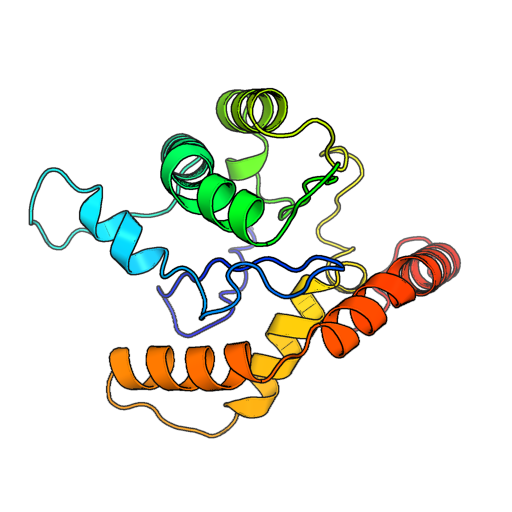.054 1.00 94.06 128 LYS A N 1
ATOM 1055 C CA . LYS A 1 128 ? -19.572 -0.833 -1.997 1.00 94.06 128 LYS A CA 1
ATOM 1056 C C . LYS A 1 128 ? -20.239 0.101 -0.995 1.00 94.06 128 LYS A C 1
ATOM 1058 O O . LYS A 1 128 ? -21.215 -0.319 -0.390 1.00 94.06 128 LYS A O 1
ATOM 1063 N N . ILE A 1 129 ? -19.708 1.306 -0.803 1.00 91.12 129 ILE A N 1
ATOM 1064 C CA . ILE A 1 129 ? -20.265 2.306 0.126 1.00 91.12 129 ILE A CA 1
ATOM 1065 C C . ILE A 1 129 ? -21.002 3.439 -0.599 1.00 91.12 129 ILE A C 1
ATOM 1067 O O . ILE A 1 129 ? -21.448 4.394 0.033 1.00 91.12 129 ILE A O 1
ATOM 1071 N N . ARG A 1 130 ? -21.084 3.381 -1.934 1.00 91.25 130 ARG A N 1
ATOM 1072 C CA . ARG A 1 130 ? -21.711 4.427 -2.743 1.00 91.25 130 ARG A CA 1
ATOM 1073 C C . ARG A 1 130 ? -23.188 4.555 -2.372 1.00 91.25 130 ARG A C 1
ATOM 1075 O O . ARG A 1 130 ? -23.907 3.564 -2.359 1.00 91.25 130 ARG A O 1
ATOM 1082 N N . GLY A 1 131 ? -23.631 5.785 -2.124 1.00 88.69 131 GLY A N 1
ATOM 1083 C CA . GLY A 1 131 ? -25.018 6.088 -1.758 1.00 88.69 131 GLY A CA 1
ATOM 1084 C C . GLY A 1 131 ? -25.334 5.922 -0.269 1.00 88.69 131 GLY A C 1
ATOM 1085 O O . GLY A 1 131 ? -26.409 6.327 0.159 1.00 88.69 131 GLY A O 1
ATOM 1086 N N . GLU A 1 132 ? -24.411 5.391 0.536 1.00 91.50 132 GLU A N 1
ATOM 1087 C CA . GLU A 1 132 ? -24.572 5.350 1.989 1.00 91.50 132 GLU A CA 1
ATOM 1088 C C . GLU A 1 132 ? -24.198 6.700 2.616 1.00 91.50 132 GLU A C 1
ATOM 1090 O O . GLU A 1 132 ? -23.186 7.310 2.264 1.00 91.50 132 GLU A O 1
ATOM 1095 N N . GLN A 1 133 ? -25.003 7.148 3.580 1.00 87.50 133 GLN A N 1
ATOM 1096 C CA . GLN A 1 133 ? -24.734 8.342 4.378 1.00 87.50 133 GLN A CA 1
ATOM 1097 C C . GLN A 1 133 ? -24.253 7.929 5.768 1.00 87.50 133 GLN A C 1
ATOM 1099 O O . GLN A 1 133 ? -24.857 7.078 6.420 1.00 87.50 133 GLN A O 1
ATOM 1104 N N . PHE A 1 134 ? -23.176 8.552 6.243 1.00 85.81 134 PHE A N 1
ATOM 1105 C CA . PHE A 1 134 ? -22.611 8.275 7.563 1.00 85.81 134 PHE A CA 1
ATOM 1106 C C . PHE A 1 134 ? -22.707 9.526 8.428 1.00 85.81 134 PHE A C 1
ATOM 1108 O O . PHE A 1 134 ? -22.067 10.533 8.138 1.00 85.81 134 PHE A O 1
ATOM 1115 N N . SER A 1 135 ? -23.473 9.455 9.518 1.00 82.44 135 SER A N 1
ATOM 1116 C CA . SER A 1 135 ? -23.625 10.578 10.453 1.00 82.44 135 SER A CA 1
ATOM 1117 C C . SER A 1 135 ? -22.442 10.711 11.411 1.00 82.44 135 SER A C 1
ATOM 1119 O O . SER A 1 135 ? -22.232 11.766 12.006 1.00 82.44 135 SER A O 1
ATOM 1121 N N . ARG A 1 136 ? -21.646 9.644 11.572 1.00 82.81 136 ARG A N 1
ATOM 1122 C CA . ARG A 1 136 ? -20.446 9.635 12.418 1.00 82.81 136 ARG A CA 1
ATOM 1123 C C . ARG A 1 136 ? -19.243 9.072 11.677 1.00 82.81 136 ARG A C 1
ATOM 1125 O O . ARG A 1 136 ? -19.325 8.034 11.025 1.00 82.81 136 ARG A O 1
ATOM 1132 N N . PHE A 1 137 ? -18.082 9.677 11.908 1.00 78.75 137 PHE A N 1
ATOM 1133 C CA . PHE A 1 137 ? -16.794 9.219 11.376 1.00 78.75 137 PHE A CA 1
ATOM 1134 C C . PHE A 1 137 ? -16.513 7.733 11.664 1.00 78.75 137 PHE A C 1
ATOM 1136 O O . PHE A 1 137 ? -16.093 6.987 10.779 1.00 78.75 137 PHE A O 1
ATOM 1143 N N . GLN A 1 138 ? -16.823 7.270 12.879 1.00 83.12 138 GLN A N 1
ATOM 1144 C CA . GLN A 1 138 ? -16.629 5.871 13.264 1.00 83.12 138 GLN A CA 1
ATOM 1145 C C . GLN A 1 138 ? -17.494 4.901 12.441 1.00 83.12 138 GLN A C 1
ATOM 1147 O O . GLN A 1 138 ? -17.068 3.776 12.184 1.00 83.12 138 GLN A O 1
ATOM 1152 N N . GLN A 1 139 ? -18.682 5.325 11.990 1.00 88.56 139 GLN A N 1
ATOM 1153 C CA . GLN A 1 139 ? -19.543 4.494 11.143 1.00 88.56 139 GLN A CA 1
ATOM 1154 C C . GLN A 1 139 ? -18.897 4.276 9.775 1.00 88.56 139 GLN A C 1
ATOM 1156 O O . GLN A 1 139 ? -18.805 3.132 9.337 1.00 88.56 139 GLN A O 1
ATOM 1161 N N . LEU A 1 140 ? -18.364 5.337 9.156 1.00 87.06 140 LEU A N 1
ATOM 1162 C CA . LEU A 1 140 ? -17.623 5.228 7.898 1.00 87.06 140 LEU A CA 1
ATOM 1163 C C . LEU A 1 140 ? -16.399 4.313 8.054 1.00 87.06 140 LEU A C 1
ATOM 1165 O O . LEU A 1 140 ? -16.201 3.408 7.245 1.00 87.06 140 LEU A O 1
ATOM 1169 N N . ILE A 1 141 ? -15.598 4.482 9.116 1.00 85.69 141 ILE A N 1
ATOM 1170 C CA . ILE A 1 141 ? -14.440 3.605 9.370 1.00 85.69 141 ILE A CA 1
ATOM 1171 C C . ILE A 1 141 ? -14.872 2.143 9.473 1.00 85.69 141 ILE A C 1
ATOM 1173 O O . ILE A 1 141 ? -14.297 1.283 8.802 1.00 85.69 141 ILE A O 1
ATOM 1177 N N . ASN A 1 142 ? -15.872 1.859 10.310 1.00 90.00 142 ASN A N 1
ATOM 1178 C CA . ASN A 1 142 ? -16.353 0.502 10.546 1.00 90.00 142 ASN A CA 1
ATOM 1179 C C . ASN A 1 142 ? -16.895 -0.113 9.257 1.00 90.00 142 ASN A C 1
ATOM 1181 O O . ASN A 1 142 ? -16.578 -1.259 8.938 1.00 90.00 142 ASN A O 1
ATOM 1185 N N . ARG A 1 143 ? -17.658 0.666 8.485 1.00 92.25 143 ARG A N 1
ATOM 1186 C CA . ARG A 1 143 ? -18.229 0.244 7.211 1.00 92.25 143 ARG A CA 1
ATOM 1187 C C . ARG A 1 143 ? -17.153 -0.135 6.205 1.00 92.25 143 ARG A C 1
ATOM 1189 O O . ARG A 1 143 ? -17.233 -1.211 5.615 1.00 92.25 143 ARG A O 1
ATOM 1196 N N . VAL A 1 144 ? -16.143 0.711 6.023 1.00 90.94 144 VAL A N 1
ATOM 1197 C CA . VAL A 1 144 ? -15.088 0.427 5.048 1.00 90.94 144 VAL A CA 1
ATOM 1198 C C . VAL A 1 144 ? -14.172 -0.697 5.536 1.00 90.94 144 VAL A C 1
ATOM 1200 O O . VAL A 1 144 ? -13.776 -1.537 4.737 1.00 90.94 144 VAL A O 1
ATOM 1203 N N . ASN A 1 145 ? -13.880 -0.792 6.839 1.00 91.94 145 ASN A N 1
ATOM 1204 C CA . ASN A 1 145 ? -13.145 -1.937 7.390 1.00 91.94 145 ASN A CA 1
ATOM 1205 C C . ASN A 1 145 ? -13.918 -3.255 7.233 1.00 91.94 145 ASN A C 1
ATOM 1207 O O . ASN A 1 145 ? -13.295 -4.297 7.040 1.00 91.94 145 ASN A O 1
ATOM 1211 N N . LYS A 1 146 ? -15.257 -3.221 7.286 1.00 94.50 146 LYS A N 1
ATOM 1212 C CA . LYS A 1 146 ? -16.104 -4.386 7.005 1.00 94.50 146 LYS A CA 1
ATOM 1213 C C . LYS A 1 146 ? -15.944 -4.855 5.559 1.00 94.50 146 LYS A C 1
ATOM 1215 O O . LYS A 1 146 ? -15.805 -6.052 5.353 1.00 94.50 146 LYS A O 1
ATOM 1220 N N . GLU A 1 147 ? -15.923 -3.950 4.579 1.00 95.31 147 GLU A N 1
ATOM 1221 C CA . GLU A 1 147 ? -15.707 -4.337 3.171 1.00 95.31 147 GLU A CA 1
ATOM 1222 C C . GLU A 1 147 ? -14.268 -4.731 2.877 1.00 95.31 147 GLU A C 1
ATOM 1224 O O . GLU A 1 147 ? -14.050 -5.687 2.146 1.00 95.31 147 GLU A O 1
ATOM 1229 N N . TRP A 1 148 ? -13.292 -4.058 3.487 1.00 95.19 148 TRP A N 1
ATOM 1230 C CA . TRP A 1 148 ? -11.882 -4.426 3.373 1.00 95.19 148 TRP A CA 1
ATOM 1231 C C . TRP A 1 148 ? -11.663 -5.898 3.731 1.00 95.19 148 TRP A C 1
ATOM 1233 O O . TRP A 1 148 ? -11.045 -6.634 2.976 1.00 95.19 148 TRP A O 1
ATOM 1243 N N . LYS A 1 149 ? -12.243 -6.355 4.847 1.00 94.75 149 LYS A N 1
ATOM 1244 C CA . LYS A 1 149 ? -12.134 -7.747 5.310 1.00 94.75 149 LYS A CA 1
ATOM 1245 C C . LYS A 1 149 ? -12.811 -8.774 4.394 1.00 94.75 149 LYS A C 1
ATOM 1247 O O . LYS A 1 149 ? -12.559 -9.961 4.562 1.00 94.75 149 LYS A O 1
ATOM 1252 N N . LYS A 1 150 ? -13.691 -8.346 3.483 1.00 95.75 150 LYS A N 1
ATOM 1253 C CA . LYS A 1 150 ? -14.360 -9.239 2.524 1.00 95.75 150 LYS A CA 1
ATOM 1254 C C . LYS A 1 150 ? -13.527 -9.500 1.274 1.00 95.75 150 LYS A C 1
ATOM 1256 O O . LYS A 1 150 ? -13.833 -10.446 0.562 1.00 95.75 150 LYS A O 1
ATOM 1261 N N . ILE A 1 151 ? -12.529 -8.663 0.994 1.00 95.69 151 ILE A N 1
ATOM 1262 C CA . ILE A 1 151 ? -11.622 -8.868 -0.135 1.00 95.69 151 ILE A CA 1
ATOM 1263 C C . ILE A 1 151 ? -10.693 -10.023 0.233 1.00 95.69 151 ILE A C 1
ATOM 1265 O O . ILE A 1 151 ? -9.973 -9.968 1.234 1.00 95.69 151 ILE A O 1
ATOM 1269 N N . THR A 1 152 ? -10.763 -11.089 -0.553 1.00 94.69 152 THR A N 1
ATOM 1270 C CA . THR A 1 152 ? -10.057 -12.340 -0.287 1.00 94.69 152 THR A CA 1
ATOM 1271 C C . THR A 1 152 ? -8.629 -12.311 -0.828 1.00 94.69 152 THR A C 1
ATOM 1273 O O . THR A 1 152 ? -8.265 -11.451 -1.629 1.00 94.69 152 THR A O 1
ATOM 1276 N N . CYS A 1 153 ? -7.804 -13.277 -0.415 1.00 93.81 153 CYS A N 1
ATOM 1277 C CA . CYS A 1 153 ? -6.481 -13.462 -1.012 1.00 93.81 153 CYS A CA 1
ATOM 1278 C C . CYS A 1 153 ? -6.585 -13.753 -2.518 1.00 93.81 153 CYS A C 1
ATOM 1280 O O . CYS A 1 153 ? -5.783 -13.230 -3.280 1.00 93.81 153 CYS A O 1
ATOM 1282 N N . ASP A 1 154 ? -7.595 -14.506 -2.964 1.00 96.06 154 ASP A N 1
ATOM 1283 C CA . ASP A 1 154 ? -7.785 -14.808 -4.388 1.00 96.06 154 ASP A CA 1
ATOM 1284 C C . ASP A 1 154 ? -8.189 -13.573 -5.197 1.00 96.06 154 ASP A C 1
ATOM 1286 O O . ASP A 1 154 ? -7.733 -13.407 -6.327 1.00 96.06 154 ASP A O 1
ATOM 1290 N N . ASP A 1 155 ? -8.981 -12.665 -4.617 1.00 96.12 155 ASP A N 1
ATOM 1291 C CA . ASP A 1 155 ? -9.231 -11.357 -5.230 1.00 96.12 155 ASP A CA 1
ATOM 1292 C C . ASP A 1 155 ? -7.921 -10.578 -5.385 1.00 96.12 155 ASP A C 1
ATOM 1294 O O . ASP A 1 155 ? -7.680 -9.974 -6.432 1.00 96.12 155 ASP A O 1
ATOM 1298 N N . CYS A 1 156 ? -7.051 -10.611 -4.367 1.00 95.12 156 CYS A N 1
ATOM 1299 C CA . CYS A 1 156 ? -5.755 -9.944 -4.431 1.00 95.12 156 CYS A CA 1
ATOM 1300 C C . CYS A 1 156 ? -4.847 -10.515 -5.520 1.00 95.12 156 CYS A C 1
ATOM 1302 O O . CYS A 1 156 ? -4.290 -9.742 -6.297 1.00 95.12 156 CYS A O 1
ATOM 1304 N N . LYS A 1 157 ? -4.746 -11.845 -5.609 1.00 95.44 157 LYS A N 1
ATOM 1305 C CA . LYS A 1 157 ? -3.978 -12.534 -6.655 1.00 95.44 157 LYS A CA 1
ATOM 1306 C C . LYS A 1 157 ? -4.475 -12.147 -8.037 1.00 95.44 157 LYS A C 1
ATOM 1308 O O . LYS A 1 157 ? -3.700 -11.625 -8.821 1.00 95.44 157 LYS A O 1
ATOM 1313 N N . LYS A 1 158 ? -5.789 -12.239 -8.276 1.00 96.06 158 LYS A N 1
ATOM 1314 C CA . LYS A 1 158 ? -6.399 -11.815 -9.545 1.00 96.06 158 LYS A CA 1
ATOM 1315 C C . LYS A 1 158 ? -6.049 -10.372 -9.898 1.00 96.06 158 LYS A C 1
ATOM 1317 O O . LYS A 1 158 ? -5.752 -10.098 -11.049 1.00 96.06 158 LYS A O 1
ATOM 1322 N N . MET A 1 159 ? -6.080 -9.444 -8.938 1.00 95.38 159 MET A N 1
ATOM 1323 C CA . MET A 1 159 ? -5.722 -8.042 -9.193 1.00 95.38 159 MET A CA 1
ATOM 1324 C C . MET A 1 159 ? -4.240 -7.862 -9.547 1.00 95.38 159 MET A C 1
ATOM 1326 O O . MET A 1 159 ? -3.932 -7.029 -10.395 1.00 95.38 159 MET A O 1
ATOM 1330 N N . ILE A 1 160 ? -3.344 -8.624 -8.917 1.00 94.00 160 ILE A N 1
ATOM 1331 C CA . ILE A 1 160 ? -1.897 -8.592 -9.182 1.00 94.00 160 ILE A CA 1
ATOM 1332 C C . ILE A 1 160 ? -1.565 -9.265 -10.519 1.00 94.00 160 ILE A C 1
ATOM 1334 O O . ILE A 1 160 ? -0.805 -8.710 -11.305 1.00 94.00 160 ILE A O 1
ATOM 1338 N N . ASP A 1 161 ? -2.199 -10.394 -10.831 1.00 95.62 161 ASP A N 1
ATOM 1339 C CA . ASP A 1 161 ? -1.997 -11.143 -12.077 1.00 95.62 161 ASP A CA 1
ATOM 1340 C C . ASP A 1 161 ? -2.431 -10.343 -13.322 1.00 95.62 161 ASP A C 1
ATOM 1342 O O . ASP A 1 161 ? -2.045 -10.667 -14.442 1.00 95.62 161 ASP A O 1
ATOM 1346 N N . GLN A 1 162 ? -3.223 -9.274 -13.154 1.00 94.94 162 GLN A N 1
ATOM 1347 C CA . GLN A 1 162 ? -3.575 -8.351 -14.240 1.00 94.94 162 GLN A CA 1
ATOM 1348 C C . GLN A 1 162 ? -2.507 -7.283 -14.522 1.00 94.94 162 GLN A C 1
ATOM 1350 O O . GLN A 1 162 ? -2.629 -6.598 -15.535 1.00 94.94 162 GLN A O 1
ATOM 1355 N N . ILE A 1 163 ? -1.480 -7.116 -13.677 1.00 92.69 163 ILE A N 1
ATOM 1356 C CA . ILE A 1 163 ? -0.448 -6.082 -13.873 1.00 92.69 163 ILE A CA 1
ATOM 1357 C C . ILE A 1 163 ? 0.242 -6.222 -15.240 1.00 92.69 163 ILE A C 1
ATOM 1359 O O . ILE A 1 163 ? 0.254 -5.229 -15.965 1.00 92.69 163 ILE A O 1
ATOM 1363 N N . PRO A 1 164 ? 0.739 -7.404 -15.669 1.00 94.62 164 PRO A N 1
ATOM 1364 C CA . PRO A 1 164 ? 1.402 -7.526 -16.970 1.00 94.62 164 PRO A CA 1
ATOM 1365 C C . PRO A 1 164 ? 0.487 -7.154 -18.140 1.00 94.62 164 PRO A C 1
ATOM 1367 O O . PRO A 1 164 ? 0.900 -6.464 -19.064 1.00 94.62 164 PRO A O 1
ATOM 1370 N N . LYS A 1 165 ? -0.789 -7.555 -18.071 1.00 94.62 165 LYS A N 1
ATOM 1371 C CA . LYS A 1 165 ? -1.783 -7.195 -19.085 1.00 94.62 165 LYS A CA 1
ATOM 1372 C C . LYS A 1 165 ? -1.994 -5.678 -19.154 1.00 94.62 165 LYS A C 1
ATOM 1374 O O . LYS A 1 165 ? -2.010 -5.126 -20.243 1.00 94.62 165 LYS A O 1
ATOM 1379 N N . ARG A 1 166 ? -2.124 -5.009 -18.006 1.00 93.38 166 ARG A N 1
ATOM 1380 C CA . ARG A 1 166 ? -2.293 -3.546 -17.932 1.00 93.38 166 ARG A CA 1
ATOM 1381 C C . ARG A 1 166 ? -1.070 -2.797 -18.435 1.00 93.38 166 ARG A C 1
ATOM 1383 O O . ARG A 1 166 ? -1.218 -1.791 -19.108 1.00 93.38 166 ARG A O 1
ATOM 1390 N N . LEU A 1 167 ? 0.129 -3.296 -18.138 1.00 91.69 167 LEU A N 1
ATOM 1391 C CA . LEU A 1 167 ? 1.362 -2.729 -18.679 1.00 91.69 167 LEU A CA 1
ATOM 1392 C C . LEU A 1 167 ? 1.395 -2.830 -20.209 1.00 91.69 167 LEU A C 1
ATOM 1394 O O . LEU A 1 167 ? 1.751 -1.854 -20.858 1.00 91.69 167 LEU A O 1
ATOM 1398 N N . ASN A 1 168 ? 0.954 -3.952 -20.788 1.00 93.69 168 ASN A N 1
ATOM 1399 C CA . ASN A 1 168 ? 0.818 -4.065 -22.244 1.00 93.69 168 ASN A CA 1
ATOM 1400 C C . ASN A 1 168 ? -0.211 -3.071 -22.801 1.00 93.69 168 ASN A C 1
ATOM 1402 O O . ASN A 1 168 ? 0.083 -2.401 -23.779 1.00 93.69 168 ASN A O 1
ATOM 1406 N N . GLU A 1 169 ? -1.366 -2.904 -22.150 1.00 93.25 169 GLU A N 1
ATOM 1407 C CA . GLU A 1 169 ? -2.364 -1.905 -22.565 1.00 93.25 169 GLU A CA 1
ATOM 1408 C C . GLU A 1 169 ? -1.800 -0.470 -22.513 1.00 93.25 169 GLU A C 1
ATOM 1410 O O . GLU A 1 169 ? -2.109 0.335 -23.388 1.00 93.25 169 GLU A O 1
ATOM 1415 N N . VAL A 1 170 ? -0.946 -0.152 -21.530 1.00 90.38 170 VAL A N 1
ATOM 1416 C CA . VAL A 1 170 ? -0.241 1.142 -21.441 1.00 90.38 170 VAL A CA 1
ATOM 1417 C C . VAL A 1 170 ? 0.782 1.302 -22.569 1.00 90.38 170 VAL A C 1
ATOM 1419 O O . VAL A 1 170 ? 0.956 2.394 -23.104 1.00 90.38 170 VAL A O 1
ATOM 1422 N N . ILE A 1 171 ? 1.479 0.230 -22.950 1.00 91.25 171 ILE A N 1
ATOM 1423 C CA . ILE A 1 171 ? 2.395 0.252 -24.099 1.00 91.25 171 ILE A CA 1
ATOM 1424 C C . ILE A 1 171 ? 1.602 0.485 -25.392 1.00 91.25 171 ILE A C 1
ATOM 1426 O O . ILE A 1 171 ? 1.964 1.361 -26.178 1.00 91.25 171 ILE A O 1
ATOM 1430 N N . ASP A 1 172 ? 0.490 -0.228 -25.575 1.00 93.25 172 ASP A N 1
ATOM 1431 C CA . ASP A 1 172 ? -0.396 -0.096 -26.736 1.00 93.25 172 ASP A CA 1
ATOM 1432 C C . ASP A 1 172 ? -1.022 1.307 -26.820 1.00 93.25 172 ASP A C 1
ATOM 1434 O O . ASP A 1 172 ? -1.216 1.847 -27.911 1.00 93.25 172 ASP A O 1
ATOM 1438 N N . SER A 1 173 ? -1.284 1.940 -25.672 1.00 90.50 173 SER A N 1
ATOM 1439 C CA . SER A 1 173 ? -1.765 3.322 -25.575 1.00 90.50 173 SER A CA 1
ATOM 1440 C C . SER A 1 173 ? -0.651 4.376 -25.679 1.00 90.50 173 SER A C 1
ATOM 1442 O O . SER A 1 173 ? -0.920 5.565 -25.513 1.00 90.50 173 SER A O 1
ATOM 1444 N N . SER A 1 174 ? 0.598 3.979 -25.951 1.00 89.69 174 SER A N 1
ATOM 1445 C CA . SER A 1 174 ? 1.765 4.878 -25.996 1.00 89.69 174 SER A CA 1
ATOM 1446 C C . SER A 1 174 ? 1.983 5.679 -24.702 1.00 89.69 174 SER A C 1
ATOM 1448 O O . SER A 1 174 ? 2.402 6.836 -24.732 1.00 89.69 174 SER A O 1
ATOM 1450 N N . GLY A 1 175 ? 1.712 5.061 -23.552 1.00 83.50 175 GLY A N 1
ATOM 1451 C CA . GLY A 1 175 ? 1.891 5.665 -22.231 1.00 83.50 175 GLY A CA 1
ATOM 1452 C C . GLY A 1 175 ? 0.690 6.471 -21.730 1.00 83.50 175 GLY A C 1
ATOM 1453 O O . GLY A 1 175 ? 0.800 7.146 -20.703 1.00 83.50 175 GLY A O 1
ATOM 1454 N N . GLU A 1 176 ? -0.445 6.428 -22.432 1.00 85.00 176 GLU A N 1
ATOM 1455 C CA . G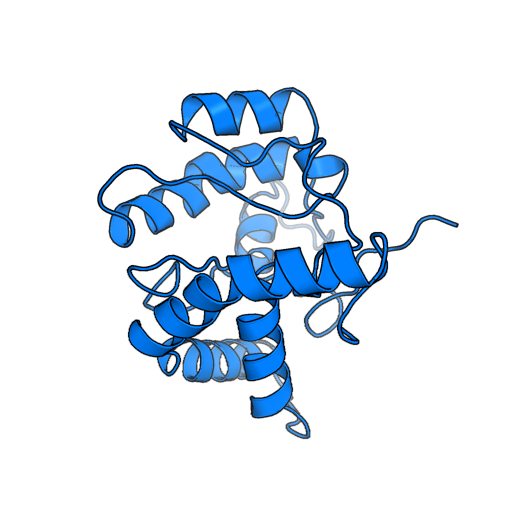LU A 1 176 ? -1.691 7.050 -21.983 1.00 85.00 176 GLU A CA 1
ATOM 1456 C C . GLU A 1 176 ? -2.431 6.185 -20.955 1.00 85.00 176 GLU A C 1
ATOM 1458 O O . GLU A 1 176 ? -2.292 4.960 -20.908 1.00 85.00 176 GLU A O 1
ATOM 1463 N N . GLN A 1 177 ? -3.249 6.837 -20.128 1.00 82.88 177 GLN A N 1
ATOM 1464 C CA . GLN A 1 177 ? -4.069 6.168 -19.117 1.00 82.88 177 GLN A CA 1
ATOM 1465 C C . GLN A 1 177 ? -5.085 5.225 -19.793 1.00 82.88 177 GLN A C 1
ATOM 1467 O O . GLN A 1 177 ? -5.807 5.631 -20.704 1.00 82.88 177 GLN A O 1
ATOM 1472 N N . ILE A 1 178 ? -5.162 3.974 -19.338 1.00 85.88 178 ILE A N 1
ATOM 1473 C CA . ILE A 1 178 ? -5.958 2.900 -19.957 1.00 85.88 178 ILE A CA 1
ATOM 1474 C C . ILE A 1 178 ? -7.383 2.809 -19.392 1.00 85.88 178 ILE A C 1
ATOM 1476 O O . ILE A 1 178 ? -8.300 2.349 -20.078 1.00 85.88 178 ILE A O 1
ATOM 1480 N N . HIS A 1 179 ? -7.614 3.262 -18.155 1.00 78.06 179 HIS A N 1
ATOM 1481 C CA . HIS A 1 179 ? -8.931 3.273 -17.509 1.00 78.06 179 HIS A CA 1
ATOM 1482 C C . HIS A 1 179 ? -9.175 4.555 -16.699 1.00 78.06 179 HIS A C 1
ATOM 1484 O O . HIS A 1 179 ? -8.289 5.033 -15.994 1.00 78.06 179 HIS A O 1
ATOM 1490 N N . GLU A 1 180 ? -10.406 5.079 -16.693 1.00 60.56 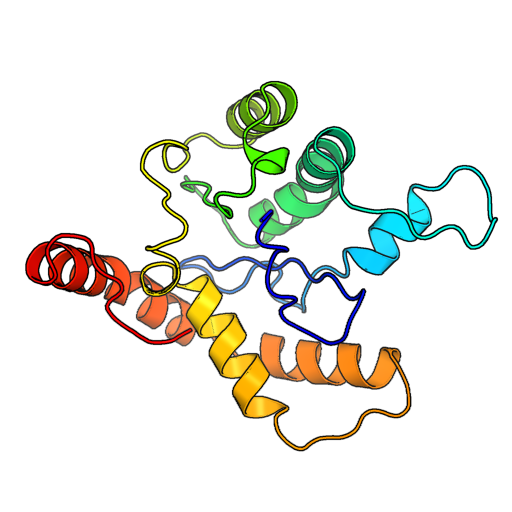180 GLU A N 1
ATOM 1491 C CA . GLU A 1 180 ? -10.789 6.187 -15.800 1.00 60.56 180 GLU A CA 1
ATOM 1492 C C . GLU A 1 180 ? -10.721 5.786 -14.304 1.00 60.56 180 GLU A C 1
ATOM 1494 O O . GLU A 1 180 ? -11.106 4.674 -13.923 1.00 60.56 180 GLU A O 1
ATOM 1499 N N . SER A 1 181 ? -10.237 6.700 -13.447 1.00 51.81 181 SER A N 1
ATOM 1500 C CA . SER A 1 181 ? -9.947 6.494 -12.006 1.00 51.81 181 SER A CA 1
ATOM 1501 C C . SER A 1 181 ? -11.056 6.904 -11.020 1.00 51.81 181 SER A C 1
ATOM 1503 O O . SER A 1 181 ? -11.768 7.898 -11.279 1.00 51.81 181 SER A O 1
#

Secondary structure (DSSP, 8-state):
-------SSSTT--EE-EEETTEEESTTS-EEHHHHHHTT-SS-S-PPP---HHHHHHHIIIIIHHHHHHH--S--EE-----GGGSSHHHHHHHHHH-SEE--TTT--GGGGGTSHHHHHHHHHHHHTTT---SSHHHHHHHHHHHHTTS-HHHHHHHHHTHHHHHHHHHHTTT--SS--

Radius of gyration: 16.74 Å; chains: 1; bounding box: 42×40×49 Å

Foldseek 3Di:
DPPDPDDLDPPLWDWDKDFDLLGIQQLQFIHRVQVVQCVVDPDVPPDRGDDALVNLLVCCVPPVLVSCVVRPPDADADDDALDPRCVDPSNVVSCVVRHVHYDDSVNHDPLCCVLGLVVVLSVQLCVQCPPPDDPDPVVNRVSSSVVSNVCDSVNRNVSNVCNVVLVVQCVVVVNGRNDDD

pLDDT: mean 83.82, std 13.7, range [26.95, 96.88]

Sequence (181 aa):
MRNRPKEKFASGIVFCGGISYEGLVPKNGRFNVTSWLQNQGKNKSRKRIYMNSHLYAKFITEGGYKKIQKVCRRNFIFQDDADTKQRTKIVLETIDELFSDRISPQEDDAKFADVWPIENVWRILKKKIRGEQFSRFQQLINRVNKEWKKITCDDCKKMIDQIPKRLNEVIDSSGEQIHES